Protein AF-A0A369SF93-F1 (afdb_monomer)

Foldseek 3Di:
DDPDDPDDPDPDDDPDDDAPCPPDVDPVLVVLQPDDDDLADPVVVVVSNVCSRVVVDDFDPFACAAPPPRDRAHRGPQFNHHPVCSVVQQAGRRPRHHVPDDDDDDDDPVVVVVVVVVVVVVLVPDDPVVSVVVVVVVVVVVPDDDDDDDDDDDDDDDDDDDDDDDDD

Radius of gyration: 27.64 Å; Cα contacts (8 Å, |Δi|>4): 120; chains: 1; bounding box: 46×69×88 Å

Sequence (168 aa):
MNSGHKKKGQKYKNTRAFNPTLHDTSRKTKQIMETQIQGVCSRCKDVIEWKIRYKKYKPLTQPGKCVKCLERNIMQSYYVICSNCSTTHGYCAKCGKKFENMDKPLLTKSQQQSEDAAFERELNELSERKRRALLRHMTKKTEKPDDDDDTNTSNTEEHHTNYDDDSD

Solvent-accessible surface area (backbone atoms only — not comparable to full-atom values): 10943 Å² 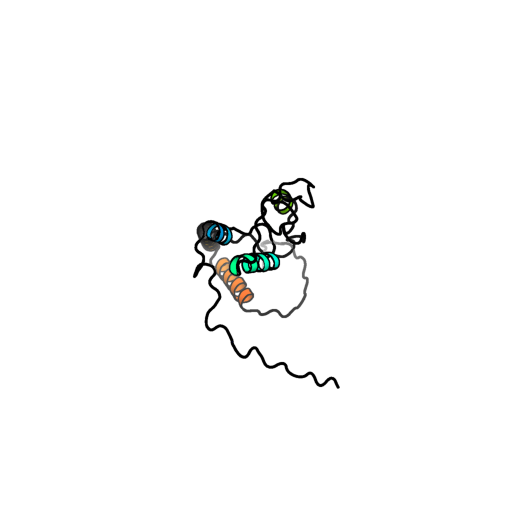total; per-residue (Å²): 133,86,85,74,79,80,77,76,73,77,90,79,71,81,93,64,80,88,61,63,62,79,87,47,78,47,72,66,55,52,55,53,69,68,57,82,86,72,62,52,48,71,76,55,44,54,56,50,51,49,24,42,58,67,72,65,57,66,79,56,93,62,58,38,63,15,75,78,81,65,44,66,63,22,72,60,57,81,48,42,35,20,68,67,61,15,66,77,69,40,25,19,15,54,80,66,47,66,52,91,80,69,76,78,78,82,65,52,73,70,55,44,53,51,50,52,54,49,52,53,50,57,49,66,74,41,54,72,70,58,39,54,50,51,54,51,54,52,54,56,61,74,68,56,77,94,72,92,83,90,79,92,80,79,85,83,81,89,84,88,80,91,77,90,87,84,88,135

Nearest PDB structures (foldseek):
  7dvq-assembly1_0  TM=3.886E-01  e=4.620E-02  Homo sapiens
  6vlz-assembly1_AK  TM=2.896E-01  e=3.256E+00  Homo sapiens
  8bh4-assembly1_r  TM=3.407E-01  e=9.765E+00  Escherichia coli K-12

Mean predicted aligned error: 15.17 Å

Secondary structure (DSSP, 8-state):
------PPPPSS--SS---TTTT---HHHHHHHT----SS-HHHHHHHHHHHHTT-----SSPBPPTTT-SS-B-STT-SS-HHHHHHHTB-TTT--B-SSS--PPPPHHHHHHHHHHHHHHHHHS-HHHHHHHHHHHHHHHH-------------------------

pLDDT: mean 81.78, std 18.72, range [34.0, 97.75]

Structure (mmCIF, N/CA/C/O backbone):
data_AF-A0A369SF93-F1
#
_entry.id   AF-A0A369SF93-F1
#
loop_
_atom_site.group_PDB
_atom_site.id
_atom_site.type_symbol
_atom_site.label_atom_id
_atom_site.label_alt_id
_atom_site.label_comp_id
_atom_site.label_asym_id
_atom_site.label_entity_id
_atom_site.label_seq_id
_atom_site.pdbx_PDB_ins_code
_atom_site.Cartn_x
_atom_site.Cartn_y
_atom_site.Cartn_z
_atom_site.occupancy
_atom_site.B_iso_or_equiv
_atom_site.auth_seq_id
_atom_site.auth_comp_id
_atom_site.auth_asym_id
_atom_site.auth_atom_id
_atom_site.pdbx_PDB_model_num
ATOM 1 N N . MET A 1 1 ? -28.494 -20.544 -30.476 1.00 48.94 1 MET A N 1
ATOM 2 C CA . MET A 1 1 ? -27.253 -21.251 -30.083 1.00 48.94 1 MET A CA 1
ATOM 3 C C . MET A 1 1 ? -26.070 -20.379 -30.482 1.00 48.94 1 MET A C 1
ATOM 5 O O . MET A 1 1 ? -25.852 -20.192 -31.668 1.00 48.94 1 MET A O 1
ATOM 9 N N . ASN A 1 2 ? -25.382 -19.747 -29.527 1.00 55.72 2 ASN A N 1
ATOM 10 C CA . ASN A 1 2 ? -24.299 -18.811 -29.842 1.00 55.72 2 ASN A CA 1
ATOM 11 C C . ASN A 1 2 ? -22.999 -19.600 -30.078 1.00 55.72 2 ASN A C 1
ATOM 13 O O . ASN A 1 2 ? -22.352 -20.036 -29.126 1.00 55.72 2 ASN A O 1
ATOM 17 N N . SER A 1 3 ? -22.642 -19.842 -31.339 1.00 65.25 3 SER A N 1
ATOM 18 C CA . SER A 1 3 ? -21.394 -20.506 -31.729 1.00 65.25 3 SER A CA 1
ATOM 19 C C . SER A 1 3 ? -20.208 -19.559 -31.507 1.00 65.25 3 SER A C 1
ATOM 21 O O . SER A 1 3 ? -19.743 -18.859 -32.411 1.00 65.25 3 SER A O 1
ATOM 23 N N . GLY A 1 4 ? -19.746 -19.497 -30.257 1.00 68.31 4 GLY A N 1
ATOM 24 C CA . GLY A 1 4 ? -18.593 -18.703 -29.849 1.00 68.31 4 GLY A CA 1
ATOM 25 C C . GLY A 1 4 ? -17.316 -19.207 -30.517 1.00 68.31 4 GLY A C 1
ATOM 26 O O . GLY A 1 4 ? -16.847 -20.311 -30.240 1.00 68.31 4 GLY A O 1
ATOM 27 N N . HIS A 1 5 ? -16.729 -18.388 -31.386 1.00 72.94 5 HIS A N 1
ATOM 28 C CA . HIS A 1 5 ? -15.439 -18.676 -32.000 1.00 72.94 5 HIS A CA 1
ATOM 29 C C . HIS A 1 5 ? -14.366 -18.718 -30.901 1.00 72.94 5 HIS A C 1
ATOM 31 O O . HIS A 1 5 ? -14.059 -17.695 -30.282 1.00 72.94 5 HIS A O 1
ATOM 37 N N . LYS A 1 6 ? -13.789 -19.900 -30.637 1.00 75.12 6 LYS A N 1
ATOM 38 C CA . LYS A 1 6 ? -12.671 -20.046 -29.693 1.00 75.12 6 LYS A CA 1
ATOM 39 C C . LYS A 1 6 ? -11.471 -19.261 -30.225 1.00 75.12 6 LYS A C 1
ATOM 41 O O . LYS A 1 6 ? -10.815 -19.680 -31.177 1.00 75.12 6 LYS A O 1
ATOM 46 N N . LYS A 1 7 ? -11.172 -18.117 -29.601 1.00 79.56 7 LYS A N 1
ATOM 47 C CA . LYS A 1 7 ? -9.946 -17.362 -29.883 1.00 79.56 7 LYS A CA 1
ATOM 48 C C . LYS A 1 7 ? -8.747 -18.260 -29.576 1.00 79.56 7 LYS A C 1
ATOM 50 O O . LYS A 1 7 ? -8.609 -18.745 -28.454 1.00 79.56 7 LYS A O 1
ATOM 55 N N . LYS A 1 8 ? -7.885 -18.489 -30.571 1.00 82.75 8 LYS A N 1
ATOM 56 C CA . LYS A 1 8 ? -6.596 -19.154 -30.343 1.00 82.75 8 LYS A CA 1
ATOM 57 C C . LYS A 1 8 ? -5.776 -18.289 -29.381 1.00 82.75 8 LYS A C 1
ATOM 59 O O . LYS A 1 8 ? -5.789 -17.064 -29.487 1.00 82.75 8 LYS A O 1
ATOM 64 N N . GLY A 1 9 ? -5.101 -18.927 -28.426 1.00 85.25 9 GLY A N 1
ATOM 65 C CA . GLY A 1 9 ? -4.212 -18.225 -27.502 1.00 85.25 9 GLY A CA 1
ATOM 66 C C . GLY A 1 9 ? -3.066 -17.519 -28.235 1.00 85.25 9 GLY A C 1
ATOM 67 O O . GLY A 1 9 ? -2.780 -17.816 -29.395 1.00 85.25 9 GLY A O 1
ATOM 68 N N . GLN A 1 10 ? -2.396 -16.596 -27.543 1.00 91.06 10 GLN A N 1
ATOM 69 C CA . GLN A 1 10 ? -1.241 -15.863 -28.069 1.00 91.06 10 GLN A CA 1
ATOM 70 C C . GLN A 1 10 ? -0.194 -16.832 -28.654 1.00 91.06 10 GLN A C 1
ATOM 72 O O . GLN A 1 10 ? 0.286 -17.719 -27.943 1.00 91.06 10 GLN A O 1
ATOM 77 N N . LYS A 1 11 ? 0.167 -16.646 -29.935 1.00 90.50 11 LYS A N 1
ATOM 78 C CA . LYS A 1 11 ? 1.142 -17.491 -30.658 1.00 90.50 11 LYS A CA 1
ATOM 79 C C . LYS A 1 11 ? 2.520 -17.478 -29.991 1.00 90.50 11 LYS A C 1
ATOM 81 O O . LYS A 1 11 ? 3.169 -18.513 -29.899 1.00 90.50 11 LYS A O 1
ATOM 86 N N . TYR A 1 12 ? 2.941 -16.310 -29.511 1.00 90.31 12 TYR A N 1
ATOM 87 C CA . TYR A 1 12 ? 4.234 -16.102 -28.867 1.00 90.31 12 TYR A CA 1
ATOM 88 C C . TYR A 1 12 ? 4.031 -15.867 -27.371 1.00 90.31 12 TYR A C 1
ATOM 90 O O . TYR A 1 12 ? 3.431 -14.869 -26.969 1.00 90.31 12 TYR A O 1
ATOM 98 N N . LYS A 1 13 ? 4.507 -16.802 -26.546 1.00 90.75 13 LYS A N 1
ATOM 99 C CA . LYS A 1 13 ? 4.450 -16.715 -25.082 1.00 90.75 13 LYS A CA 1
ATOM 100 C C . LYS A 1 13 ? 5.834 -16.377 -24.535 1.00 90.75 13 LYS A C 1
ATOM 102 O O . LYS A 1 13 ? 6.840 -16.820 -25.082 1.00 90.75 13 LYS A O 1
ATOM 107 N N . ASN A 1 14 ? 5.880 -15.615 -23.445 1.00 90.75 14 ASN A N 1
ATOM 108 C CA . ASN A 1 14 ? 7.140 -15.329 -22.764 1.00 90.75 14 ASN A CA 1
ATOM 109 C C . ASN A 1 14 ? 7.718 -16.618 -22.169 1.00 90.75 14 ASN A C 1
ATOM 111 O O . ASN A 1 14 ? 7.015 -17.338 -21.464 1.00 90.75 14 ASN A O 1
ATOM 115 N N . THR A 1 15 ? 9.002 -16.872 -22.416 1.00 93.31 15 THR A N 1
ATOM 116 C CA . THR A 1 15 ? 9.737 -18.019 -21.854 1.00 93.31 15 THR A CA 1
ATOM 117 C C . THR A 1 15 ? 10.170 -17.791 -20.408 1.00 93.31 15 THR A C 1
ATOM 119 O O . THR A 1 15 ? 10.337 -18.741 -19.654 1.00 93.31 15 THR A O 1
ATOM 122 N N . ARG A 1 16 ? 10.332 -16.526 -20.010 1.00 92.19 16 ARG A N 1
ATOM 123 C CA . ARG A 1 16 ? 10.724 -16.110 -18.660 1.00 92.19 16 ARG A CA 1
ATOM 124 C C . ARG A 1 16 ? 9.785 -15.041 -18.116 1.00 92.19 16 ARG A C 1
ATOM 126 O O . ARG A 1 16 ? 9.223 -14.249 -18.877 1.00 92.19 16 ARG A O 1
ATOM 133 N N . ALA A 1 17 ? 9.642 -15.003 -16.793 1.00 90.75 17 ALA A N 1
ATOM 134 C CA . ALA A 1 17 ? 8.919 -13.935 -16.116 1.00 90.75 17 ALA A CA 1
ATOM 135 C C . ALA A 1 17 ? 9.607 -12.578 -16.342 1.00 90.75 17 ALA A C 1
ATOM 137 O O . ALA A 1 17 ? 10.821 -12.493 -16.539 1.00 90.75 17 ALA A O 1
ATOM 138 N N . PHE A 1 18 ? 8.819 -11.503 -16.312 1.00 92.56 18 PHE A N 1
ATOM 139 C CA . PHE A 1 18 ? 9.360 -10.152 -16.387 1.00 92.56 18 PHE A CA 1
ATOM 140 C C . PHE A 1 18 ? 10.187 -9.851 -15.133 1.00 92.56 18 PHE A C 1
ATOM 142 O O . PHE A 1 18 ? 9.677 -9.971 -14.020 1.00 92.56 18 PHE A O 1
ATOM 149 N N . ASN A 1 19 ? 11.436 -9.426 -15.325 1.00 90.81 19 ASN A N 1
ATOM 150 C CA . ASN A 1 19 ? 12.290 -8.938 -14.251 1.00 90.81 19 ASN A CA 1
ATOM 151 C C . ASN A 1 19 ? 12.497 -7.418 -14.411 1.00 90.81 19 ASN A C 1
ATOM 153 O O . ASN A 1 19 ? 13.135 -6.994 -15.380 1.00 90.81 19 ASN A O 1
ATOM 157 N N . PRO A 1 20 ? 11.997 -6.590 -13.474 1.00 89.62 20 PRO A N 1
ATOM 158 C CA . PRO A 1 20 ? 12.132 -5.143 -13.564 1.00 89.62 20 PRO A CA 1
ATOM 159 C C . PRO A 1 20 ? 13.579 -4.643 -13.426 1.00 89.62 20 PRO A C 1
ATOM 161 O O . PRO A 1 20 ? 13.884 -3.572 -13.948 1.00 89.62 20 PRO A O 1
ATOM 164 N N . THR A 1 21 ? 14.481 -5.377 -12.778 1.00 90.25 21 THR A N 1
ATOM 165 C CA . THR A 1 21 ? 15.860 -4.919 -12.533 1.00 90.25 21 THR A CA 1
ATOM 166 C C . THR A 1 21 ? 16.849 -5.341 -13.618 1.00 90.25 21 THR A C 1
ATOM 168 O O . THR A 1 21 ? 17.978 -4.863 -13.613 1.00 90.25 21 THR A O 1
ATOM 171 N N . LEU A 1 22 ? 16.431 -6.177 -14.579 1.00 89.81 22 LEU A N 1
ATOM 172 C CA . LEU A 1 22 ? 17.323 -6.745 -15.599 1.00 89.81 22 LEU A CA 1
ATOM 173 C C . LEU A 1 22 ? 18.011 -5.683 -16.475 1.00 89.81 22 LEU A C 1
ATOM 175 O O . LEU A 1 22 ? 19.163 -5.858 -16.854 1.00 89.81 2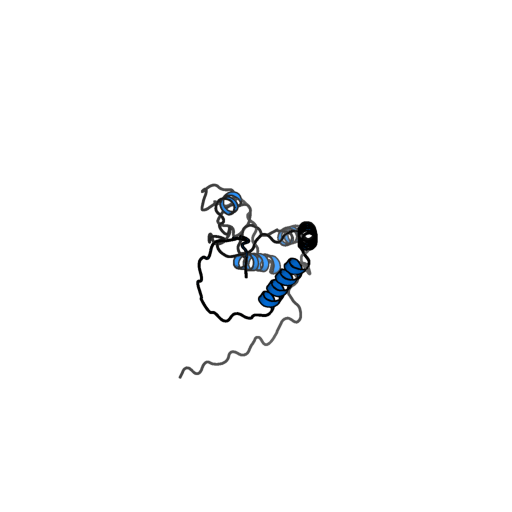2 LEU A O 1
ATOM 179 N N . HIS A 1 23 ? 17.305 -4.598 -16.805 1.00 87.50 23 HIS A N 1
ATOM 180 C CA . HIS A 1 23 ? 17.801 -3.567 -17.731 1.00 87.50 23 HIS A CA 1
ATOM 181 C C . HIS A 1 23 ? 17.765 -2.143 -17.171 1.00 87.50 23 HIS A C 1
ATOM 183 O O . HIS A 1 23 ? 18.369 -1.248 -17.747 1.00 87.50 23 HIS A O 1
ATOM 189 N N . ASP A 1 24 ? 17.058 -1.908 -16.066 1.00 87.31 24 ASP A N 1
ATOM 190 C CA . ASP A 1 24 ? 17.038 -0.600 -15.413 1.00 87.31 24 ASP A CA 1
ATOM 191 C C . ASP A 1 24 ? 17.237 -0.792 -13.912 1.00 87.31 24 ASP A C 1
ATOM 193 O O . ASP A 1 24 ? 16.376 -1.300 -13.191 1.00 87.31 24 ASP A O 1
ATOM 197 N N . THR A 1 25 ? 18.432 -0.394 -13.490 1.00 89.25 25 THR A N 1
ATOM 198 C CA . THR A 1 25 ? 18.963 -0.477 -12.131 1.00 89.25 25 THR A CA 1
ATOM 199 C C . THR A 1 25 ? 18.986 0.893 -11.454 1.00 89.25 25 THR A C 1
ATOM 201 O O . THR A 1 25 ? 19.703 1.087 -10.467 1.00 89.25 25 THR A O 1
ATOM 204 N N . SER A 1 26 ? 18.210 1.856 -11.965 1.00 93.62 26 SER A N 1
ATOM 205 C CA . SER A 1 26 ? 18.183 3.216 -11.435 1.00 93.62 26 SER A CA 1
ATOM 206 C C . SER A 1 26 ? 17.792 3.244 -9.955 1.00 93.62 26 SER A C 1
ATOM 208 O O . SER A 1 26 ? 17.017 2.417 -9.463 1.00 93.62 26 SER A O 1
ATOM 210 N N . ARG A 1 27 ? 18.297 4.253 -9.232 1.00 93.75 27 ARG A N 1
ATOM 211 C CA . ARG A 1 27 ? 17.967 4.469 -7.812 1.00 93.75 27 ARG A CA 1
ATOM 212 C C . ARG A 1 27 ? 16.454 4.544 -7.586 1.00 93.75 27 ARG A C 1
ATOM 214 O O . ARG A 1 27 ? 15.956 3.990 -6.615 1.00 93.75 27 ARG A O 1
ATOM 221 N N . LYS A 1 28 ? 15.730 5.178 -8.515 1.00 91.56 28 LYS A N 1
ATOM 222 C CA . LYS A 1 28 ? 14.266 5.297 -8.476 1.00 91.56 28 LYS A CA 1
ATOM 223 C C . LYS A 1 28 ? 13.586 3.928 -8.551 1.00 91.56 28 LYS A C 1
ATOM 225 O O . LYS A 1 28 ? 12.711 3.647 -7.741 1.00 91.56 28 LYS A O 1
ATOM 230 N N . THR A 1 29 ? 14.005 3.065 -9.477 1.00 92.56 29 THR A N 1
ATOM 231 C CA . THR A 1 29 ? 13.439 1.715 -9.611 1.00 92.56 29 THR A CA 1
ATOM 232 C C . THR A 1 29 ? 13.710 0.874 -8.366 1.00 92.56 29 THR A C 1
ATOM 234 O O . THR A 1 29 ? 12.796 0.207 -7.890 1.00 92.56 29 THR A O 1
ATOM 237 N N . LYS A 1 30 ? 14.909 0.966 -7.773 1.00 93.25 30 LYS A N 1
ATOM 238 C CA . LYS A 1 30 ? 15.224 0.295 -6.497 1.00 93.25 30 LYS A CA 1
ATOM 239 C C . LYS A 1 30 ? 14.314 0.765 -5.355 1.00 93.25 30 LYS A C 1
ATOM 241 O O . LYS A 1 30 ? 13.694 -0.067 -4.707 1.00 93.25 30 LYS A O 1
ATOM 246 N N . GLN A 1 31 ? 14.149 2.080 -5.188 1.00 93.81 31 GLN A N 1
ATOM 247 C CA . GLN A 1 31 ? 13.259 2.660 -4.171 1.00 93.81 31 GLN A CA 1
ATOM 248 C C . GLN A 1 31 ? 11.797 2.212 -4.336 1.00 93.81 31 GLN A C 1
ATOM 250 O O . GLN A 1 31 ? 11.116 1.925 -3.355 1.00 93.81 31 GLN A O 1
ATOM 255 N N . ILE A 1 32 ? 11.307 2.117 -5.577 1.00 94.56 32 ILE A N 1
ATOM 256 C CA . ILE A 1 32 ? 9.948 1.628 -5.857 1.00 94.56 32 ILE A CA 1
ATOM 257 C C . ILE A 1 32 ? 9.807 0.142 -5.497 1.00 94.56 32 ILE A C 1
ATOM 259 O O . ILE A 1 32 ? 8.769 -0.253 -4.978 1.00 94.56 32 ILE A O 1
ATOM 263 N N . MET A 1 33 ? 10.829 -0.681 -5.750 1.00 92.88 33 MET A N 1
ATOM 264 C CA . MET A 1 33 ? 10.809 -2.112 -5.407 1.00 92.88 33 MET A CA 1
ATOM 265 C C . MET A 1 33 ? 10.848 -2.359 -3.897 1.00 92.88 33 MET A C 1
ATOM 267 O O . MET A 1 33 ? 10.225 -3.302 -3.426 1.00 92.88 33 MET A O 1
ATOM 271 N N . GLU A 1 34 ? 11.549 -1.507 -3.150 1.00 93.62 34 GLU A N 1
ATOM 272 C CA . GLU A 1 34 ? 11.647 -1.569 -1.686 1.00 93.62 34 GLU A CA 1
ATOM 273 C C . GLU A 1 34 ? 10.427 -0.953 -0.973 1.00 93.62 34 GLU A C 1
ATOM 275 O O . GLU A 1 34 ? 10.302 -1.020 0.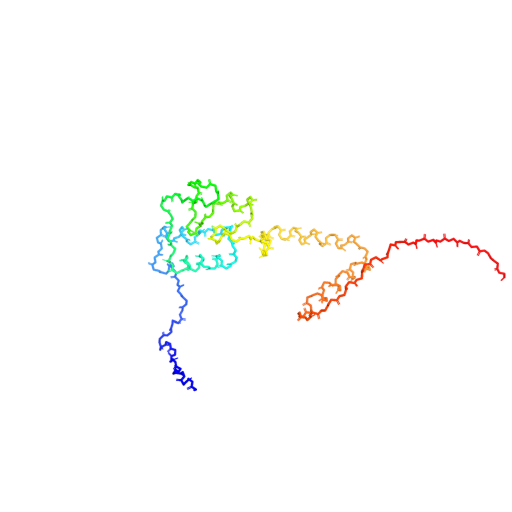246 1.00 93.62 34 GLU A O 1
ATOM 280 N N . THR A 1 35 ? 9.492 -0.354 -1.717 1.00 92.00 35 THR A N 1
ATOM 281 C CA . THR A 1 35 ? 8.308 0.282 -1.130 1.00 92.00 35 THR A CA 1
ATOM 282 C C . THR A 1 35 ? 7.428 -0.752 -0.420 1.00 92.00 35 THR A C 1
ATOM 284 O O . THR A 1 35 ? 6.776 -1.579 -1.058 1.00 92.00 35 THR A O 1
ATOM 287 N N . GLN A 1 36 ? 7.363 -0.661 0.910 1.00 92.19 36 GLN A N 1
ATOM 288 C CA . GLN A 1 36 ? 6.526 -1.526 1.735 1.00 92.19 36 GLN A CA 1
ATOM 289 C C . GLN A 1 36 ? 5.051 -1.107 1.656 1.00 92.19 36 GLN A C 1
ATOM 291 O O . GLN A 1 36 ? 4.683 0.027 1.964 1.00 92.19 36 GLN A O 1
ATOM 296 N N . ILE A 1 37 ? 4.186 -2.054 1.294 1.00 93.75 37 ILE A N 1
ATOM 297 C CA . ILE A 1 37 ? 2.737 -1.847 1.216 1.00 93.75 37 ILE A CA 1
ATOM 298 C C . ILE A 1 37 ? 2.105 -2.257 2.553 1.00 93.75 37 ILE A C 1
ATOM 300 O O . ILE A 1 37 ? 2.182 -3.420 2.950 1.00 93.75 37 ILE A O 1
ATOM 304 N N . GLN A 1 38 ? 1.471 -1.307 3.245 1.00 91.62 38 GLN A N 1
ATOM 305 C CA . GLN A 1 38 ? 0.831 -1.511 4.556 1.00 91.62 38 GLN A CA 1
ATOM 306 C C . GLN A 1 38 ? -0.571 -0.898 4.606 1.00 91.62 38 GLN A C 1
ATOM 308 O O . GLN A 1 38 ? -0.890 -0.007 3.818 1.00 91.62 38 GLN A O 1
ATOM 313 N N . GLY A 1 39 ? -1.405 -1.361 5.540 1.00 91.19 39 GLY A N 1
ATOM 314 C CA . GLY A 1 39 ? -2.738 -0.792 5.764 1.00 91.19 39 GLY A CA 1
ATOM 315 C C . GLY A 1 39 ? -3.705 -1.007 4.597 1.00 91.19 39 GLY A C 1
ATOM 316 O O . GLY A 1 39 ? -4.611 -0.208 4.389 1.00 91.19 39 GLY A O 1
ATOM 317 N N . VAL A 1 40 ? -3.539 -2.070 3.806 1.00 94.00 40 VAL A N 1
ATOM 318 C CA . VAL A 1 40 ? -4.447 -2.422 2.701 1.00 94.00 40 VAL A CA 1
ATOM 319 C C . VAL A 1 40 ? -4.866 -3.886 2.791 1.00 94.00 40 VAL A C 1
ATOM 321 O O . VAL A 1 40 ? -4.119 -4.712 3.301 1.00 94.00 40 VAL A O 1
ATOM 324 N N . CYS A 1 41 ? -6.050 -4.220 2.271 1.00 92.62 41 CYS A N 1
ATOM 325 C CA . CYS A 1 41 ? -6.497 -5.612 2.193 1.00 92.62 41 CYS A CA 1
ATOM 326 C C . CYS A 1 41 ? -5.676 -6.420 1.175 1.00 92.62 41 CYS A C 1
ATOM 328 O O . CYS A 1 41 ? -5.116 -5.835 0.241 1.00 92.62 41 CYS A O 1
ATOM 330 N N . SER A 1 42 ? -5.675 -7.751 1.302 1.00 91.94 42 SER A N 1
ATOM 331 C CA . SER A 1 42 ? -4.952 -8.697 0.430 1.00 91.94 42 SER A CA 1
ATOM 332 C C . SER A 1 42 ? -5.128 -8.393 -1.061 1.00 91.94 42 SER A C 1
ATOM 334 O O . SER A 1 42 ? -4.169 -8.078 -1.761 1.00 91.94 42 SER A O 1
ATOM 336 N N . ARG A 1 43 ? -6.379 -8.287 -1.524 1.00 93.62 43 ARG A N 1
ATOM 337 C CA . ARG A 1 43 ? -6.699 -7.921 -2.914 1.00 93.62 43 ARG A CA 1
ATOM 338 C C . ARG A 1 43 ? -6.052 -6.605 -3.355 1.00 93.62 43 ARG A C 1
ATOM 340 O O . ARG A 1 43 ? -5.640 -6.456 -4.504 1.00 93.62 43 ARG A O 1
ATOM 347 N N . CYS A 1 44 ? -6.045 -5.593 -2.490 1.00 95.50 44 CYS A N 1
ATOM 348 C CA . CYS A 1 44 ? -5.448 -4.302 -2.824 1.00 95.50 44 CYS A CA 1
ATOM 349 C C . CYS A 1 44 ? -3.922 -4.365 -2.813 1.00 95.50 44 CYS A C 1
ATOM 351 O O . CYS A 1 44 ? -3.308 -3.706 -3.653 1.00 95.50 44 CYS A O 1
ATOM 353 N N . LYS A 1 45 ? -3.339 -5.164 -1.914 1.00 95.31 45 LYS A N 1
ATOM 354 C CA . LYS A 1 45 ? -1.906 -5.444 -1.860 1.00 95.31 45 LYS A CA 1
ATOM 355 C C . LYS A 1 45 ? -1.429 -6.032 -3.185 1.00 95.31 45 LYS A C 1
ATOM 357 O O . LYS A 1 45 ? -0.573 -5.421 -3.817 1.00 95.31 45 LYS A O 1
ATOM 362 N N . ASP A 1 46 ? -2.089 -7.073 -3.691 1.00 95.38 46 ASP A N 1
ATOM 363 C CA . ASP A 1 46 ? -1.739 -7.718 -4.967 1.00 95.38 46 ASP A CA 1
ATOM 364 C C . ASP A 1 46 ? -1.753 -6.738 -6.145 1.00 95.38 46 ASP A C 1
ATOM 366 O O . ASP A 1 46 ? -0.873 -6.742 -7.007 1.00 95.38 46 ASP A O 1
ATOM 370 N N . VAL A 1 47 ? -2.746 -5.844 -6.180 1.00 96.69 47 VAL A N 1
ATOM 371 C CA . VAL A 1 47 ? -2.862 -4.828 -7.235 1.00 96.69 47 VAL A CA 1
ATOM 372 C C . VAL A 1 47 ? -1.696 -3.839 -7.190 1.00 96.69 47 VAL A C 1
ATOM 374 O O . VAL A 1 47 ? -1.199 -3.434 -8.245 1.00 96.69 47 VAL A O 1
ATOM 377 N N . ILE A 1 48 ? -1.277 -3.407 -5.998 1.00 96.94 48 ILE A N 1
ATOM 378 C CA . ILE A 1 48 ? -0.150 -2.478 -5.852 1.00 96.94 48 ILE A CA 1
ATOM 379 C C . ILE A 1 48 ? 1.173 -3.204 -6.125 1.00 96.94 48 ILE A C 1
ATOM 381 O O . ILE A 1 48 ? 1.984 -2.686 -6.892 1.00 96.94 48 ILE A O 1
ATOM 385 N N . GLU A 1 49 ? 1.366 -4.414 -5.602 1.00 96.19 49 GLU A N 1
ATOM 386 C CA . GLU A 1 49 ? 2.550 -5.237 -5.870 1.00 96.19 49 GLU A CA 1
ATOM 387 C C . GLU A 1 49 ? 2.720 -5.513 -7.359 1.00 96.19 49 GLU A C 1
ATOM 389 O O . GLU A 1 49 ? 3.816 -5.376 -7.897 1.00 96.19 49 GLU A O 1
ATOM 394 N N . TRP A 1 50 ? 1.634 -5.832 -8.065 1.00 96.00 50 TRP A N 1
ATOM 395 C CA . TRP A 1 50 ? 1.664 -5.992 -9.513 1.00 96.00 50 TRP A CA 1
ATOM 396 C C . TRP A 1 50 ? 2.117 -4.705 -10.211 1.00 96.00 50 TRP A C 1
ATOM 398 O O . TRP A 1 50 ? 2.955 -4.747 -11.116 1.00 96.00 50 TRP A O 1
ATOM 408 N N . LYS A 1 51 ? 1.620 -3.538 -9.777 1.00 96.94 51 LYS A N 1
ATOM 409 C CA . LYS A 1 51 ? 2.066 -2.248 -10.323 1.00 96.94 51 LYS A CA 1
ATOM 410 C C . LYS A 1 51 ? 3.556 -2.024 -10.081 1.00 96.94 51 LYS A C 1
ATOM 412 O O . LYS A 1 51 ? 4.224 -1.553 -10.998 1.00 96.94 51 LYS A O 1
ATOM 417 N N . ILE A 1 52 ? 4.077 -2.362 -8.904 1.00 95.56 52 ILE A N 1
ATOM 418 C CA . ILE A 1 52 ? 5.512 -2.280 -8.597 1.00 95.56 52 ILE A CA 1
ATOM 419 C C . ILE A 1 52 ? 6.281 -3.235 -9.517 1.00 95.56 52 ILE A C 1
ATOM 421 O O . ILE A 1 52 ? 7.076 -2.778 -10.338 1.00 95.56 52 ILE A O 1
ATOM 425 N N . ARG A 1 53 ? 5.951 -4.532 -9.494 1.00 94.69 53 ARG A N 1
ATOM 426 C CA . ARG A 1 53 ? 6.618 -5.610 -10.247 1.00 94.69 53 ARG A CA 1
ATOM 427 C C . ARG A 1 53 ? 6.722 -5.329 -11.745 1.00 94.69 53 ARG A C 1
ATOM 429 O O . ARG A 1 53 ? 7.748 -5.617 -12.350 1.00 94.69 53 ARG A O 1
ATOM 436 N N . TYR A 1 54 ? 5.684 -4.740 -1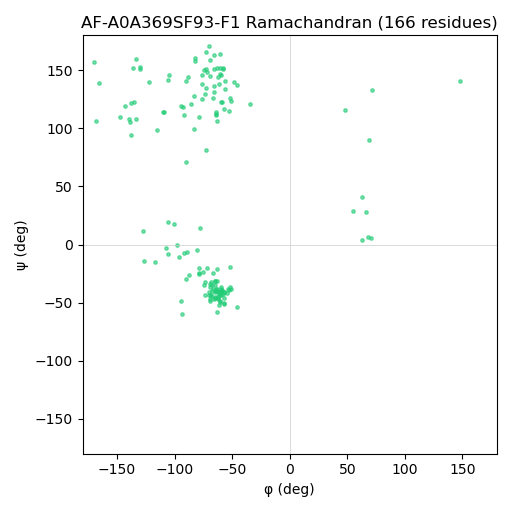2.339 1.00 94.62 54 TYR A N 1
ATOM 437 C CA . TYR A 1 54 ? 5.623 -4.438 -13.773 1.00 94.62 54 TYR A CA 1
ATOM 438 C C . TYR A 1 54 ? 5.932 -2.974 -14.123 1.00 94.62 54 TYR A C 1
ATOM 440 O O . TYR A 1 54 ? 5.590 -2.529 -15.218 1.00 94.62 54 TYR A O 1
ATOM 448 N N . LYS A 1 55 ? 6.563 -2.211 -13.217 1.00 93.50 55 LYS A N 1
ATOM 449 C CA . LYS A 1 55 ? 6.932 -0.792 -13.419 1.00 93.50 55 LYS A CA 1
ATOM 450 C C . LYS A 1 55 ? 5.764 0.124 -13.807 1.00 93.50 55 LYS A C 1
ATOM 452 O O . LYS A 1 55 ? 5.936 1.127 -14.492 1.00 93.50 55 LYS A O 1
ATOM 457 N N . LYS A 1 56 ? 4.553 -0.210 -13.368 1.00 94.69 56 LYS A N 1
ATOM 458 C CA . LYS A 1 56 ? 3.339 0.600 -13.559 1.00 94.69 56 LYS A CA 1
ATOM 459 C C . LYS A 1 56 ? 2.992 1.452 -12.337 1.00 94.69 56 LYS A C 1
ATOM 461 O O . LYS A 1 56 ? 1.978 2.151 -12.359 1.00 94.69 56 LYS A O 1
ATOM 466 N N . TYR A 1 57 ? 3.792 1.368 -11.275 1.00 96.25 57 TYR A N 1
ATOM 467 C CA . TYR A 1 57 ? 3.642 2.157 -10.059 1.00 96.25 57 TYR A CA 1
ATOM 468 C C . TYR A 1 57 ? 4.072 3.607 -10.302 1.00 96.25 57 TYR A C 1
ATOM 470 O O . TYR A 1 57 ? 5.155 3.859 -10.825 1.00 96.25 57 TYR A O 1
ATOM 478 N N . LYS A 1 58 ? 3.217 4.561 -9.927 1.00 95.25 58 LYS A N 1
ATOM 479 C CA . LYS A 1 58 ? 3.469 6.001 -10.055 1.00 95.25 58 LYS A CA 1
ATOM 480 C C . LYS A 1 58 ? 3.547 6.624 -8.660 1.00 95.25 58 LYS A C 1
ATOM 482 O O . LYS A 1 58 ? 2.485 6.859 -8.088 1.00 95.25 58 LYS A O 1
ATOM 487 N N . PRO A 1 59 ? 4.744 6.860 -8.095 1.00 94.94 59 PRO A N 1
ATOM 488 C CA . PRO A 1 59 ? 4.888 7.508 -6.793 1.00 94.94 59 PRO A CA 1
ATOM 489 C C . PRO A 1 59 ? 4.237 8.894 -6.766 1.00 94.94 59 PRO A C 1
ATOM 491 O O . PRO A 1 59 ? 4.153 9.565 -7.796 1.00 94.94 59 PRO A O 1
ATOM 494 N N . LEU A 1 60 ? 3.796 9.327 -5.587 1.00 94.56 60 LEU A N 1
ATOM 495 C CA . LEU A 1 60 ? 3.314 10.691 -5.390 1.00 94.56 60 LEU A CA 1
ATOM 496 C C . LEU A 1 60 ? 4.501 11.659 -5.316 1.00 94.56 60 LEU A C 1
ATOM 498 O O . LEU A 1 60 ? 5.503 11.368 -4.669 1.00 94.56 60 LEU A O 1
ATOM 502 N N . THR A 1 61 ? 4.379 12.816 -5.965 1.00 94.44 61 THR A N 1
ATOM 503 C CA . THR A 1 61 ? 5.333 13.931 -5.819 1.00 94.44 61 THR A CA 1
ATOM 504 C C . THR A 1 61 ? 4.974 14.845 -4.651 1.00 94.44 61 THR A C 1
ATOM 506 O O . THR A 1 61 ? 5.849 15.489 -4.083 1.00 94.44 61 THR A O 1
ATOM 509 N N . GLN A 1 62 ? 3.693 14.898 -4.285 1.00 95.62 62 GLN A N 1
ATOM 510 C CA . GLN A 1 62 ? 3.162 15.678 -3.173 1.00 95.62 62 GLN A CA 1
ATOM 511 C C . GLN A 1 62 ? 2.161 14.835 -2.377 1.00 95.62 62 GLN A C 1
ATOM 513 O O . GLN A 1 62 ? 1.489 13.985 -2.973 1.00 95.62 62 GLN A O 1
ATOM 518 N N . PRO A 1 63 ? 1.989 15.096 -1.070 1.00 96.75 63 PRO A N 1
ATOM 519 C CA . PRO A 1 63 ? 0.988 14.409 -0.268 1.00 96.75 63 PRO A CA 1
ATOM 520 C C . PRO A 1 63 ? -0.429 14.553 -0.842 1.00 96.75 63 PRO A C 1
ATOM 522 O O . PRO A 1 63 ? -0.861 15.653 -1.215 1.00 96.75 63 PRO A O 1
ATOM 525 N N . GLY A 1 64 ? -1.154 13.436 -0.912 1.00 96.50 64 GLY A N 1
ATOM 526 C CA . GLY A 1 64 ? -2.555 13.372 -1.330 1.00 96.50 64 GLY A CA 1
ATOM 527 C C . GLY A 1 64 ? -3.527 13.708 -0.194 1.00 96.50 64 GLY A C 1
ATOM 528 O O . GLY A 1 64 ? -3.169 13.634 0.981 1.00 96.50 64 GLY A O 1
ATOM 529 N N . LYS A 1 65 ? -4.768 14.068 -0.546 1.00 97.62 65 LYS A N 1
ATOM 530 C CA . LYS A 1 65 ? -5.844 14.381 0.410 1.00 97.62 65 LYS A CA 1
ATOM 531 C C . LYS A 1 65 ? -6.533 13.105 0.906 1.00 97.62 65 LYS A C 1
ATOM 533 O O . LYS A 1 65 ? -7.001 12.311 0.095 1.00 97.62 65 LYS A O 1
ATOM 538 N N . CYS A 1 66 ? -6.634 12.938 2.221 1.00 97.75 66 CYS A N 1
ATOM 539 C CA . CYS A 1 66 ? -7.363 11.851 2.868 1.00 97.75 66 CYS A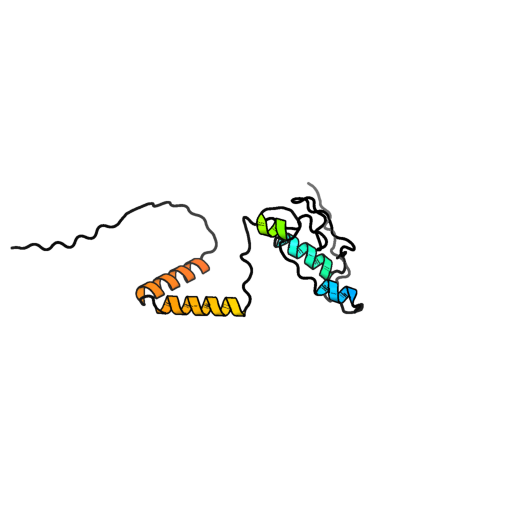 CA 1
ATOM 540 C C . CYS A 1 66 ? -8.879 12.033 2.748 1.00 97.75 66 CYS A C 1
ATOM 542 O O . CYS A 1 66 ? -9.399 13.106 3.032 1.00 97.75 66 CYS A O 1
ATOM 544 N N . VAL A 1 67 ? -9.612 10.974 2.395 1.00 96.31 67 VAL A N 1
ATOM 545 C CA . VAL A 1 67 ? -11.088 10.999 2.338 1.00 96.31 67 VAL A CA 1
ATOM 546 C C . VAL A 1 67 ? -11.727 11.043 3.737 1.00 96.31 67 VAL A C 1
ATOM 548 O O . VAL A 1 67 ? -12.879 11.437 3.865 1.00 96.31 67 VAL A O 1
ATOM 551 N N . LYS A 1 68 ? -10.996 10.656 4.793 1.00 95.19 68 LYS A N 1
ATOM 552 C CA . LYS A 1 68 ? -11.511 10.607 6.174 1.00 95.19 68 LYS A CA 1
ATOM 553 C C . LYS A 1 68 ? -11.236 11.889 6.962 1.00 95.19 68 LYS A C 1
ATOM 555 O O . LYS A 1 68 ? -12.185 12.534 7.378 1.00 95.19 68 LYS A O 1
ATOM 560 N N . CYS A 1 69 ? -9.969 12.276 7.134 1.00 95.94 69 CYS A N 1
ATOM 561 C CA . CYS A 1 69 ? -9.618 13.503 7.866 1.00 95.94 69 CYS A CA 1
ATOM 562 C C . CYS A 1 69 ? -9.556 14.762 6.991 1.00 95.94 69 CYS A C 1
ATOM 564 O O . CYS A 1 69 ? -9.376 15.851 7.516 1.00 95.94 69 CYS A O 1
ATOM 566 N N . LEU A 1 70 ? -9.680 14.640 5.662 1.00 96.44 70 LEU A N 1
ATOM 567 C CA . LEU A 1 70 ? -9.621 15.757 4.703 1.00 96.44 70 LEU A CA 1
ATOM 568 C C . LEU A 1 70 ? -8.283 16.519 4.650 1.00 96.44 70 LEU A C 1
ATOM 570 O O . LEU A 1 70 ? -8.145 17.450 3.855 1.00 96.44 70 LEU A O 1
ATOM 574 N N . GLU A 1 71 ? -7.275 16.082 5.398 1.00 96.81 71 GLU A N 1
ATOM 575 C CA . GLU A 1 71 ? -5.919 16.630 5.373 1.00 96.81 71 GLU A CA 1
ATOM 576 C C . GLU A 1 71 ? -5.081 16.059 4.223 1.00 96.81 71 GLU A C 1
ATOM 578 O O . GLU A 1 71 ? -5.337 14.966 3.708 1.00 96.81 71 GLU A O 1
ATOM 583 N N . ARG A 1 72 ? -4.030 16.786 3.830 1.00 96.69 72 ARG A N 1
ATOM 584 C CA . ARG A 1 72 ? -3.065 16.350 2.811 1.00 96.69 72 ARG A CA 1
ATOM 585 C C . ARG A 1 72 ? -1.899 15.576 3.430 1.00 96.69 72 ARG A C 1
ATOM 587 O O . ARG A 1 72 ? -0.782 16.074 3.491 1.00 96.69 72 ARG A O 1
ATOM 594 N N . ASN A 1 73 ? -2.165 14.360 3.887 1.00 96.44 73 ASN A N 1
ATOM 595 C CA . ASN A 1 73 ? -1.207 13.508 4.602 1.00 96.44 73 ASN A CA 1
ATOM 596 C C . ASN A 1 73 ? 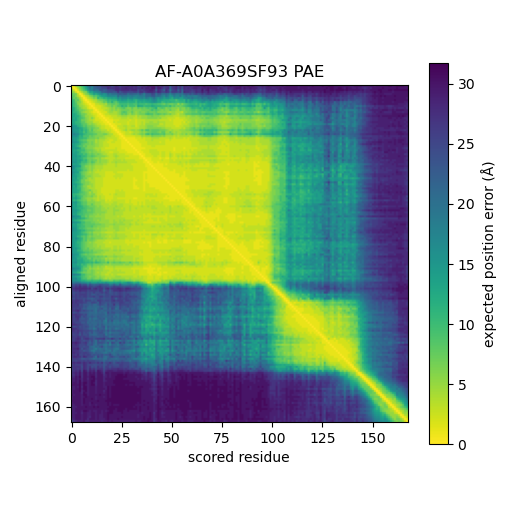-1.064 12.096 3.995 1.00 96.44 73 ASN A C 1
ATOM 598 O O . ASN A 1 73 ? -0.456 11.212 4.599 1.00 96.44 73 ASN A O 1
ATOM 602 N N . ILE A 1 74 ? -1.598 11.849 2.792 1.00 96.69 74 ILE A N 1
ATOM 603 C CA . ILE A 1 74 ? -1.366 10.585 2.083 1.00 96.69 74 ILE A CA 1
ATOM 604 C C . ILE A 1 74 ? 0.014 10.618 1.424 1.00 96.69 74 ILE A C 1
ATOM 606 O O . ILE A 1 74 ? 0.209 11.310 0.427 1.00 96.69 74 ILE A O 1
ATOM 610 N N . MET A 1 75 ? 0.952 9.831 1.946 1.00 94.12 75 MET A N 1
ATOM 611 C CA . MET A 1 75 ? 2.308 9.723 1.389 1.00 94.12 75 MET A CA 1
ATOM 612 C C . MET A 1 75 ? 2.442 8.615 0.333 1.00 94.12 75 MET A C 1
ATOM 614 O O . MET A 1 75 ? 3.253 8.723 -0.582 1.00 94.12 75 MET A O 1
ATOM 618 N N . GLN A 1 76 ? 1.642 7.551 0.444 1.00 94.44 76 GLN A N 1
ATOM 619 C CA . GLN A 1 76 ? 1.717 6.383 -0.438 1.00 94.44 76 GLN A CA 1
ATOM 620 C C . GLN A 1 76 ? 0.820 6.540 -1.669 1.00 94.44 76 GLN A C 1
ATOM 622 O O . GLN A 1 76 ? -0.301 7.041 -1.584 1.00 94.44 76 GLN A O 1
ATOM 627 N N . SER A 1 77 ? 1.294 6.092 -2.833 1.00 95.62 77 SER A N 1
ATOM 628 C CA . SER A 1 77 ? 0.498 6.175 -4.058 1.00 95.62 77 SER A CA 1
ATOM 629 C C . SER A 1 77 ? -0.621 5.140 -4.079 1.00 95.62 77 SER A C 1
ATOM 631 O O . SER A 1 77 ? -0.485 4.046 -3.539 1.00 95.62 77 SER A O 1
ATOM 633 N N . TYR A 1 78 ? -1.721 5.475 -4.760 1.00 96.50 78 TYR A N 1
ATOM 634 C CA . TYR A 1 78 ? -2.963 4.692 -4.848 1.00 96.50 78 TYR A CA 1
ATOM 635 C C . TYR A 1 78 ? -3.765 4.582 -3.547 1.00 96.50 78 TYR A C 1
ATOM 637 O O . TYR A 1 78 ? -4.757 3.852 -3.519 1.00 96.50 78 TYR A O 1
ATOM 645 N N . TYR A 1 79 ? -3.362 5.291 -2.496 1.00 97.00 79 TYR A N 1
ATOM 646 C CA . TYR A 1 79 ? -4.087 5.347 -1.234 1.00 97.00 79 TYR A CA 1
ATOM 647 C C . TYR A 1 79 ? -5.110 6.488 -1.307 1.00 97.00 79 TYR A C 1
ATOM 649 O O . TYR A 1 79 ? -4.864 7.522 -1.928 1.00 97.00 79 TYR A O 1
ATOM 657 N N . VAL A 1 80 ? -6.268 6.283 -0.686 1.00 96.81 80 VAL A N 1
ATOM 658 C CA . VAL A 1 80 ? -7.368 7.255 -0.557 1.00 96.81 80 VAL A CA 1
ATOM 659 C C . VAL A 1 80 ? -7.637 7.627 0.906 1.00 96.81 80 VAL A C 1
ATOM 661 O O . VAL A 1 80 ? -8.279 8.636 1.190 1.00 96.81 80 VAL A O 1
ATOM 664 N N . ILE A 1 81 ? -7.115 6.844 1.853 1.00 96.81 81 ILE A N 1
ATOM 665 C CA . ILE A 1 81 ? -7.145 7.117 3.293 1.00 96.81 81 ILE A CA 1
ATOM 666 C C . ILE A 1 81 ? -5.696 7.150 3.790 1.00 96.81 81 ILE A C 1
ATOM 668 O O . ILE A 1 81 ? -4.865 6.358 3.345 1.00 96.81 81 ILE A O 1
ATOM 672 N N . CYS A 1 82 ? -5.375 8.080 4.687 1.00 96.06 82 CYS A N 1
ATOM 673 C CA . CYS A 1 82 ? -4.046 8.164 5.284 1.00 96.06 82 CYS A CA 1
ATOM 674 C C . CYS A 1 82 ? -3.795 7.043 6.300 1.00 96.06 82 CYS A C 1
ATOM 676 O O . CYS A 1 82 ? -4.727 6.377 6.753 1.00 96.06 82 CYS A O 1
ATOM 678 N N . SER A 1 83 ? -2.528 6.858 6.680 1.00 93.25 83 SER A N 1
ATOM 679 C CA . SER A 1 83 ? -2.127 5.799 7.614 1.00 93.25 83 SER A CA 1
ATOM 680 C C . SER A 1 83 ? -2.868 5.900 8.948 1.00 93.25 83 SER A C 1
ATOM 682 O O . SER A 1 83 ? -3.424 4.912 9.410 1.00 93.25 83 SER A O 1
ATOM 684 N N . ASN A 1 84 ? -2.961 7.105 9.518 1.00 94.38 84 ASN A N 1
ATOM 685 C CA . ASN A 1 84 ? -3.610 7.325 10.812 1.00 94.38 84 ASN A CA 1
ATOM 686 C C . ASN A 1 84 ? -5.089 6.922 10.763 1.00 94.38 84 ASN A C 1
ATOM 688 O O . ASN A 1 84 ? -5.532 6.090 11.546 1.00 94.38 84 ASN A O 1
ATOM 692 N N . CYS A 1 85 ? -5.843 7.427 9.781 1.00 94.50 85 CYS A N 1
ATOM 693 C CA . CYS A 1 85 ? -7.257 7.084 9.633 1.00 94.50 85 CYS A CA 1
ATOM 694 C C . CYS A 1 85 ? -7.485 5.601 9.299 1.00 94.50 85 CYS A C 1
ATOM 696 O O . CYS A 1 85 ? -8.517 5.047 9.672 1.00 94.50 85 CYS A O 1
ATOM 698 N N . SER A 1 86 ? -6.559 4.961 8.581 1.00 94.06 86 SER A N 1
ATOM 699 C CA . SER A 1 86 ? -6.627 3.527 8.284 1.00 94.06 86 SER A CA 1
ATOM 700 C C . SER A 1 86 ? -6.490 2.695 9.560 1.00 94.06 86 SER A C 1
ATOM 702 O O . SER A 1 86 ? -7.332 1.830 9.796 1.00 94.06 86 SER A O 1
ATOM 704 N N . THR A 1 87 ? -5.508 3.011 10.410 1.00 91.06 87 THR A N 1
ATOM 705 C CA . THR A 1 87 ? -5.268 2.323 11.687 1.00 91.06 87 THR A CA 1
ATOM 706 C C . THR A 1 87 ? -6.366 2.601 12.713 1.00 91.06 87 THR A C 1
ATOM 708 O O . THR A 1 87 ? -6.889 1.662 13.300 1.00 91.06 87 THR A O 1
ATOM 711 N N . THR A 1 88 ? -6.770 3.862 12.906 1.00 92.31 88 THR A N 1
ATOM 712 C CA . THR A 1 88 ? -7.772 4.242 13.923 1.00 92.31 88 THR A CA 1
ATOM 713 C C . THR A 1 88 ? -9.141 3.627 13.657 1.00 92.31 88 THR A C 1
ATOM 715 O O . THR A 1 88 ? -9.838 3.244 14.589 1.00 92.31 88 THR A O 1
ATOM 718 N N . HIS A 1 89 ? -9.548 3.544 12.391 1.00 89.56 89 HIS A N 1
ATOM 719 C CA . HIS A 1 89 ? -10.892 3.089 12.035 1.00 89.56 89 HIS A CA 1
ATOM 720 C C . HIS A 1 89 ? -10.933 1.689 11.413 1.00 89.56 89 HIS A C 1
ATOM 722 O O . HIS A 1 89 ? -12.014 1.211 11.071 1.00 89.56 89 HIS A O 1
ATOM 728 N N . GLY A 1 90 ? -9.778 1.053 11.203 1.00 89.69 90 GLY A N 1
ATOM 729 C CA . GLY A 1 90 ? -9.699 -0.268 10.587 1.00 89.69 90 GLY A CA 1
ATOM 730 C C . GLY A 1 90 ? -10.211 -0.302 9.141 1.00 89.69 90 GLY A C 1
ATOM 731 O O . GLY A 1 90 ? -10.892 -1.251 8.756 1.00 89.69 90 GLY A O 1
ATOM 732 N N . TYR A 1 91 ? -9.899 0.709 8.323 1.00 92.44 91 TYR A N 1
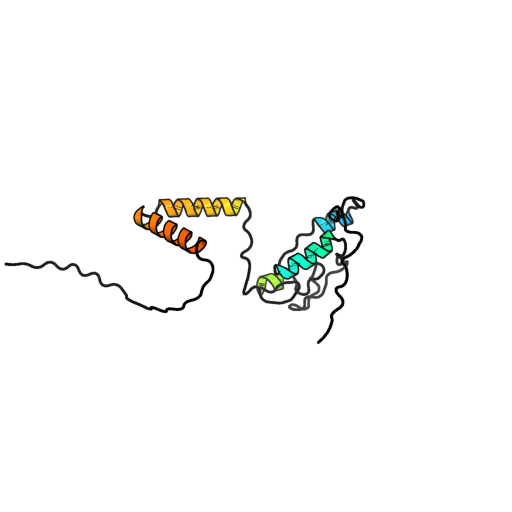ATOM 733 C CA . TYR A 1 91 ? -10.248 0.730 6.893 1.00 92.44 91 TYR A CA 1
ATOM 734 C C . TYR A 1 91 ? -9.031 0.469 6.005 1.00 92.44 91 TYR A C 1
ATOM 736 O O . TYR A 1 91 ? -7.967 1.043 6.220 1.00 92.44 91 TYR A O 1
ATOM 744 N N . CYS A 1 92 ? -9.210 -0.281 4.918 1.00 94.62 92 CYS A N 1
ATOM 745 C CA . CYS A 1 92 ? -8.216 -0.410 3.858 1.00 94.62 92 CYS A CA 1
ATOM 746 C C . CYS A 1 92 ? -7.891 0.957 3.243 1.00 94.62 92 CYS A C 1
ATOM 748 O O . CYS A 1 92 ? -8.759 1.619 2.668 1.00 94.62 92 CYS A O 1
ATOM 750 N N . ALA A 1 93 ? -6.616 1.338 3.278 1.00 95.75 93 ALA A N 1
ATOM 751 C CA . ALA A 1 93 ? -6.132 2.635 2.831 1.00 95.75 93 ALA A CA 1
ATOM 752 C C . ALA A 1 93 ? -6.345 2.893 1.333 1.00 95.75 93 ALA A C 1
ATOM 754 O O . ALA A 1 93 ? -6.386 4.046 0.913 1.00 95.75 93 ALA A O 1
ATOM 755 N N . LYS A 1 94 ? -6.530 1.842 0.521 1.00 95.50 94 LYS A N 1
ATOM 756 C CA . LYS A 1 94 ? -6.782 1.942 -0.926 1.00 95.50 94 LYS A CA 1
ATOM 757 C C . LYS A 1 94 ? -8.263 1.925 -1.303 1.00 95.50 94 LYS A C 1
ATOM 759 O O . LYS A 1 94 ? -8.673 2.720 -2.140 1.00 95.50 94 LYS A O 1
ATOM 764 N N . CYS A 1 95 ? -9.052 0.985 -0.779 1.00 95.19 95 CYS A N 1
ATOM 765 C CA . CYS A 1 95 ? -10.451 0.807 -1.199 1.00 95.19 95 CYS A CA 1
ATOM 766 C C . CYS A 1 95 ? -11.486 1.303 -0.183 1.00 95.19 95 CYS A C 1
ATOM 768 O O . CYS A 1 95 ? -12.669 1.305 -0.502 1.00 95.19 95 CYS A O 1
ATOM 770 N N . GLY A 1 96 ? -11.069 1.692 1.024 1.00 92.31 96 GLY A N 1
ATOM 771 C CA . GLY A 1 96 ? -11.948 2.227 2.065 1.00 92.31 96 GLY A CA 1
ATOM 772 C C . GLY A 1 96 ? -12.901 1.218 2.711 1.00 92.31 96 GLY A C 1
ATOM 773 O O . GLY A 1 96 ? -13.730 1.620 3.519 1.00 92.31 96 GLY A O 1
ATOM 774 N N . LYS A 1 97 ? -12.796 -0.075 2.380 1.00 92.19 97 LYS A N 1
ATOM 775 C CA . LYS A 1 97 ? -13.562 -1.149 3.035 1.00 92.19 97 LYS A CA 1
ATOM 776 C C . LYS A 1 97 ? -12.977 -1.461 4.413 1.00 92.19 97 LYS A C 1
ATOM 778 O O . LYS A 1 97 ? -11.760 -1.374 4.570 1.00 92.19 97 LYS A O 1
ATOM 783 N N . LYS A 1 98 ? -13.817 -1.823 5.387 1.00 89.62 98 LYS A N 1
ATOM 784 C CA . LYS A 1 98 ? -13.358 -2.248 6.719 1.00 89.62 98 LYS A CA 1
ATOM 785 C C . LYS A 1 98 ? -12.572 -3.557 6.645 1.00 89.62 98 LYS A C 1
ATOM 787 O O . LYS A 1 98 ? -12.855 -4.394 5.790 1.00 89.62 98 LYS A O 1
ATOM 792 N N . PHE A 1 99 ? -11.634 -3.740 7.568 1.00 80.06 99 PHE A N 1
ATOM 793 C CA . PHE A 1 99 ? -10.883 -4.983 7.769 1.00 80.06 99 PHE A CA 1
ATOM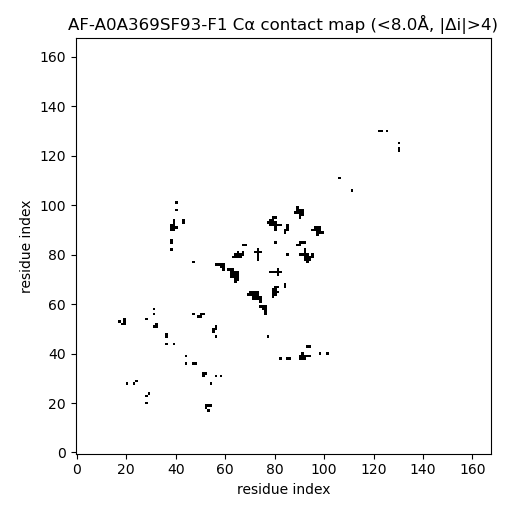 794 C C . PHE A 1 99 ? -11.670 -6.068 8.525 1.00 80.06 99 PHE A C 1
ATOM 796 O O . PHE A 1 99 ? -11.067 -7.042 8.953 1.00 80.06 99 PHE A O 1
ATOM 803 N N . GLU A 1 100 ? -12.998 -5.932 8.670 1.00 62.50 100 GLU A N 1
ATOM 804 C CA . GLU A 1 100 ? -13.867 -6.837 9.456 1.00 62.50 100 GLU A CA 1
ATOM 805 C C . GLU A 1 100 ? -13.703 -8.328 9.110 1.00 62.50 100 GLU A C 1
ATOM 807 O O . GLU A 1 100 ? -14.003 -9.171 9.941 1.00 62.50 100 GLU A O 1
ATOM 812 N N . ASN A 1 101 ? -13.146 -8.657 7.941 1.00 53.97 101 ASN A N 1
ATOM 813 C CA . ASN A 1 101 ? -12.702 -10.003 7.608 1.00 53.97 101 ASN A CA 1
ATOM 814 C C . ASN A 1 101 ? -11.354 -9.934 6.879 1.00 53.97 101 ASN A C 1
ATOM 816 O O . ASN A 1 101 ? -11.357 -9.727 5.666 1.00 53.97 101 ASN A O 1
ATOM 820 N N . MET A 1 102 ? -10.230 -10.062 7.595 1.00 51.69 102 MET A N 1
ATOM 821 C CA . MET A 1 102 ? -9.015 -10.805 7.195 1.00 51.69 102 MET A CA 1
ATOM 822 C C . MET A 1 102 ? -7.703 -10.204 7.726 1.00 51.69 102 MET A C 1
ATOM 824 O O . MET A 1 102 ? -7.466 -8.996 7.683 1.00 51.69 102 MET A O 1
ATOM 828 N N . ASP A 1 103 ? -6.852 -11.159 8.109 1.00 53.50 103 ASP A N 1
ATOM 829 C CA . ASP A 1 103 ? -5.415 -11.140 8.368 1.00 53.50 103 ASP A CA 1
ATOM 830 C C . ASP A 1 103 ? -4.963 -10.348 9.600 1.00 53.50 103 ASP A C 1
ATOM 832 O O . ASP A 1 103 ? -4.586 -9.176 9.532 1.00 53.50 103 ASP A O 1
ATOM 836 N N . LYS A 1 104 ? -4.906 -11.055 10.743 1.00 56.16 104 LYS A N 1
ATOM 837 C CA . LYS A 1 104 ? -4.002 -10.676 11.838 1.00 56.16 104 LYS A CA 1
ATOM 838 C C . LYS A 1 104 ? -2.626 -10.373 11.225 1.00 56.16 104 LYS A C 1
ATOM 840 O O . LYS A 1 104 ? -2.200 -11.114 10.333 1.00 56.16 104 LYS A O 1
ATOM 845 N N . PRO A 1 105 ? -1.941 -9.297 11.651 1.00 55.66 105 PRO A N 1
ATOM 846 C CA . PRO A 1 105 ? -0.620 -8.984 11.126 1.00 55.66 105 PRO A CA 1
ATOM 847 C C . PRO A 1 105 ? 0.264 -10.227 11.252 1.00 55.66 105 PRO A C 1
ATOM 849 O O . PRO A 1 105 ? 0.351 -10.802 12.335 1.00 55.66 105 PRO A O 1
ATOM 852 N N . LEU A 1 106 ? 0.867 -10.667 10.140 1.00 59.72 106 LEU A N 1
ATOM 853 C CA . LEU A 1 106 ? 1.822 -11.771 10.181 1.00 59.72 106 LEU A CA 1
ATOM 854 C C . LEU A 1 106 ? 2.927 -11.381 11.161 1.00 59.72 106 LEU A C 1
ATOM 856 O O . LEU A 1 106 ? 3.624 -10.385 10.942 1.00 59.72 106 LEU A O 1
ATOM 860 N N . LEU A 1 107 ? 3.048 -12.140 12.247 1.00 66.44 107 LEU A N 1
ATOM 861 C CA . LEU A 1 107 ? 4.103 -11.943 13.223 1.00 66.44 107 LEU A CA 1
ATOM 862 C C . LEU A 1 107 ? 5.461 -12.102 12.546 1.00 66.44 107 LEU A C 1
ATOM 864 O O . LEU A 1 107 ? 5.639 -12.884 11.608 1.00 66.44 107 LEU A O 1
ATOM 868 N N . THR A 1 108 ? 6.440 -11.325 13.001 1.00 75.00 108 THR A N 1
ATOM 869 C CA . THR A 1 108 ? 7.818 -11.528 12.544 1.00 75.00 108 THR A CA 1
ATOM 870 C C . THR A 1 108 ? 8.275 -12.938 12.925 1.00 75.00 108 THR A C 1
ATOM 872 O O . THR A 1 108 ? 7.822 -13.476 13.930 1.00 75.00 108 THR A O 1
ATOM 875 N N . LYS A 1 109 ? 9.208 -13.543 12.171 1.00 77.19 109 LYS A N 1
ATOM 876 C CA . LYS A 1 109 ? 9.701 -14.907 12.471 1.00 77.19 109 LYS A CA 1
ATOM 877 C C . LYS A 1 109 ? 10.149 -15.072 13.929 1.00 77.19 109 LYS A C 1
ATOM 879 O O . LYS A 1 109 ? 9.883 -16.100 14.532 1.00 77.19 109 LYS A O 1
ATOM 884 N N . SER A 1 110 ? 10.790 -14.043 14.488 1.00 79.44 110 SER A N 1
ATOM 885 C CA . SER A 1 110 ? 11.219 -14.034 15.890 1.00 79.44 110 SER A CA 1
ATOM 886 C C . SER A 1 110 ? 10.042 -13.996 16.867 1.00 79.44 110 SER A C 1
ATOM 888 O O . SER A 1 110 ? 10.090 -14.668 17.890 1.00 79.44 110 SER A O 1
ATOM 890 N N . GLN A 1 111 ? 8.998 -13.219 16.569 1.00 80.31 111 GLN A N 1
ATOM 891 C CA . GLN A 1 111 ? 7.798 -13.169 17.404 1.00 80.31 111 GLN A CA 1
ATOM 892 C C . GLN A 1 111 ? 7.008 -14.475 17.310 1.00 80.31 111 GLN A C 1
ATOM 894 O O . GLN A 1 111 ? 6.589 -15.002 18.332 1.00 80.31 111 GLN A O 1
ATOM 899 N N . GLN A 1 112 ? 6.894 -15.049 16.113 1.00 80.94 112 GLN A N 1
ATOM 900 C CA . GLN A 1 112 ? 6.221 -16.326 15.910 1.00 80.94 112 GLN A CA 1
ATOM 901 C C . GLN A 1 112 ? 6.920 -17.459 16.673 1.00 80.94 112 GLN A C 1
ATOM 903 O O . GLN A 1 112 ? 6.269 -18.181 17.410 1.00 80.94 112 GLN A O 1
ATOM 908 N N . GLN A 1 113 ? 8.256 -17.530 16.621 1.00 85.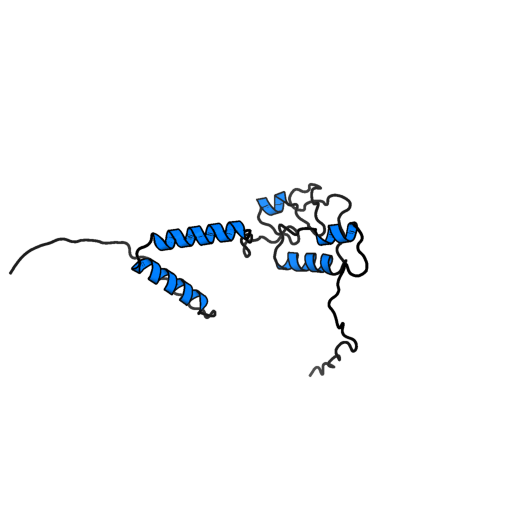50 113 GLN A N 1
ATOM 909 C CA . GLN A 1 113 ? 9.024 -18.484 17.431 1.00 85.50 113 GLN A CA 1
ATOM 910 C C . GLN A 1 113 ? 8.814 -18.294 18.939 1.00 85.50 113 GLN A C 1
ATOM 912 O O . GLN A 1 113 ? 8.750 -19.273 19.677 1.00 85.50 113 GLN A O 1
ATOM 917 N N . SER A 1 114 ? 8.713 -17.046 19.409 1.00 87.12 114 SER A N 1
ATOM 918 C CA . SER A 1 114 ? 8.460 -16.778 20.828 1.00 87.12 114 SER A CA 1
ATOM 919 C C . SER A 1 114 ? 7.051 -17.180 21.265 1.00 87.12 114 SER A C 1
ATOM 921 O O . SER A 1 114 ? 6.887 -17.687 22.372 1.00 87.12 114 SER A O 1
ATOM 923 N N . GLU A 1 115 ? 6.053 -16.996 20.397 1.00 85.75 115 GLU A N 1
ATOM 924 C CA . GLU A 1 115 ? 4.676 -17.426 20.643 1.00 85.75 115 GLU A CA 1
ATOM 925 C C . GLU A 1 115 ? 4.557 -18.949 20.609 1.00 85.75 115 GLU A C 1
ATOM 927 O O . GLU A 1 115 ? 3.969 -19.521 21.522 1.00 85.75 115 GLU A O 1
ATOM 932 N N . ASP A 1 116 ? 5.185 -19.612 19.636 1.00 86.94 116 ASP A N 1
ATOM 933 C CA . ASP A 1 116 ? 5.217 -21.075 19.537 1.00 86.94 116 ASP A CA 1
ATOM 934 C C . ASP A 1 116 ? 5.886 -21.694 20.779 1.00 86.94 116 ASP A C 1
ATOM 936 O O . ASP A 1 116 ? 5.360 -22.634 21.375 1.00 86.94 116 ASP A O 1
ATOM 940 N N . ALA A 1 117 ? 7.002 -21.118 21.241 1.00 90.75 117 ALA A N 1
ATOM 941 C CA . ALA A 1 117 ? 7.680 -21.552 22.464 1.00 90.75 117 ALA A CA 1
ATOM 942 C C . ALA A 1 117 ? 6.872 -21.250 23.741 1.00 90.75 117 ALA A C 1
ATOM 944 O O . ALA A 1 117 ? 6.962 -21.978 24.731 1.00 90.75 117 ALA A O 1
ATOM 945 N N . ALA A 1 118 ? 6.094 -20.165 23.767 1.00 90.00 118 ALA A N 1
ATOM 946 C CA . ALA A 1 118 ? 5.180 -19.879 24.870 1.00 90.00 118 ALA A CA 1
ATOM 947 C C . ALA A 1 118 ? 4.023 -20.887 24.905 1.00 90.00 118 ALA A C 1
ATOM 949 O O . ALA A 1 118 ? 3.740 -21.445 25.963 1.00 90.00 118 ALA A O 1
ATOM 950 N N . PHE A 1 119 ? 3.438 -21.181 23.746 1.00 89.00 119 PHE A N 1
ATOM 951 C CA . PHE A 1 119 ? 2.375 -22.163 23.586 1.00 89.00 119 PHE A CA 1
ATOM 952 C C . PHE A 1 119 ? 2.833 -23.576 23.975 1.00 89.00 119 PHE A C 1
ATOM 954 O O . PHE A 1 119 ? 2.119 -24.295 24.670 1.00 89.00 119 PHE A O 1
ATOM 961 N N . GLU A 1 120 ? 4.054 -23.975 23.607 1.00 89.50 120 GLU A N 1
ATOM 962 C CA . GLU A 1 120 ? 4.611 -25.273 24.001 1.00 89.50 120 GLU A CA 1
ATOM 963 C C . GLU A 1 120 ? 4.808 -25.397 25.522 1.00 89.50 120 GLU A C 1
ATOM 965 O O . GLU A 1 120 ? 4.542 -26.457 26.095 1.00 89.50 120 GLU A O 1
ATOM 970 N N . ARG A 1 121 ? 5.227 -24.320 26.199 1.00 92.00 121 ARG A N 1
ATOM 971 C CA . ARG A 1 121 ? 5.344 -24.302 27.666 1.00 92.00 121 ARG A CA 1
ATOM 972 C C . ARG A 1 121 ? 3.986 -24.459 28.342 1.00 92.00 121 ARG A C 1
ATOM 974 O O . ARG A 1 121 ? 3.856 -25.315 29.211 1.00 92.00 121 ARG A O 1
ATOM 981 N N . GLU A 1 122 ? 2.975 -23.726 27.885 1.00 90.75 122 GLU A N 1
ATOM 982 C CA . GLU A 1 122 ? 1.602 -23.841 28.392 1.00 90.75 122 GLU A CA 1
ATOM 983 C C . GLU A 1 122 ? 1.037 -25.261 28.190 1.00 90.75 122 GLU A C 1
ATOM 985 O O . GLU A 1 122 ? 0.425 -25.838 29.090 1.00 90.75 122 GLU A O 1
ATOM 990 N N . LEU A 1 123 ? 1.320 -25.894 27.044 1.00 89.06 123 LEU A N 1
ATOM 991 C CA . LEU A 1 123 ? 0.942 -27.289 26.797 1.00 89.06 123 LEU A CA 1
ATOM 992 C C . LEU A 1 123 ? 1.623 -28.285 27.744 1.00 89.06 123 LEU A C 1
ATOM 994 O O . LEU A 1 123 ? 1.037 -29.330 28.032 1.00 89.06 123 LEU A O 1
ATOM 998 N N . ASN A 1 124 ? 2.845 -27.995 28.196 1.00 88.62 124 ASN A N 1
ATOM 999 C CA . ASN A 1 124 ? 3.583 -28.838 29.137 1.00 88.62 124 ASN A CA 1
ATOM 1000 C C . ASN A 1 124 ? 3.115 -28.656 30.592 1.00 88.62 124 ASN A C 1
ATOM 1002 O O . ASN A 1 124 ? 3.270 -29.581 31.385 1.00 88.62 124 ASN A O 1
ATOM 1006 N N . GLU A 1 125 ? 2.531 -27.508 30.943 1.00 91.50 125 GLU A N 1
ATOM 1007 C CA . GLU A 1 125 ? 1.943 -27.257 32.270 1.00 91.50 125 GLU A CA 1
ATOM 1008 C C . GLU A 1 125 ? 0.591 -27.966 32.459 1.00 91.50 125 GLU A C 1
ATOM 1010 O O . GLU A 1 125 ? 0.172 -28.263 33.581 1.00 91.50 125 GLU A O 1
ATOM 1015 N N . LEU A 1 126 ? -0.100 -28.281 31.362 1.00 90.81 126 LEU A N 1
ATOM 1016 C CA . LEU A 1 126 ? -1.337 -29.052 31.389 1.00 90.81 126 LEU A CA 1
ATOM 1017 C C . LEU A 1 126 ? -1.080 -30.527 31.715 1.00 90.81 126 LEU A C 1
ATOM 1019 O O . LEU A 1 126 ? -0.097 -31.134 31.297 1.00 90.81 126 LEU A O 1
ATOM 1023 N N . SER A 1 127 ? -2.044 -31.158 32.390 1.00 94.19 127 SER A N 1
ATOM 1024 C CA . SER A 1 127 ? -1.992 -32.604 32.602 1.00 94.19 127 SER A CA 1
ATOM 1025 C C . SER A 1 127 ? -2.000 -33.360 31.272 1.00 94.19 127 SER A C 1
ATOM 1027 O O . SER A 1 127 ? -2.685 -32.975 30.319 1.00 94.19 127 SER A O 1
ATOM 1029 N N . GLU A 1 128 ? -1.304 -34.496 31.226 1.00 92.31 128 GLU A N 1
ATOM 1030 C CA . GLU A 1 128 ? -1.144 -35.306 30.010 1.00 92.31 128 GLU A CA 1
ATOM 1031 C C . GLU A 1 128 ? -2.489 -35.640 29.335 1.00 92.31 128 GLU A C 1
ATOM 1033 O O . GLU A 1 128 ? -2.620 -35.616 28.108 1.00 92.31 128 GLU A O 1
ATOM 1038 N N . ARG A 1 129 ? -3.542 -35.880 30.134 1.00 91.38 129 ARG A N 1
ATOM 1039 C CA . ARG A 1 129 ? -4.905 -36.113 29.630 1.00 91.38 129 ARG A CA 1
ATOM 1040 C C . ARG A 1 129 ? -5.453 -34.895 28.872 1.00 91.38 129 ARG A C 1
ATOM 1042 O O . ARG A 1 129 ? -5.997 -35.070 27.781 1.00 91.38 129 ARG A O 1
ATOM 1049 N N . LYS A 1 130 ? -5.304 -33.685 29.426 1.00 91.44 130 LYS A N 1
ATOM 1050 C CA . LYS A 1 130 ? -5.760 -32.424 28.811 1.00 91.44 130 LYS A CA 1
ATOM 1051 C C . LYS A 1 130 ? -4.935 -32.090 27.568 1.00 91.44 130 LYS A C 1
ATOM 1053 O O . LYS A 1 130 ? -5.510 -31.785 26.524 1.00 91.44 130 LYS A O 1
ATOM 1058 N N . ARG A 1 131 ? -3.611 -32.260 27.638 1.00 94.00 131 ARG A N 1
ATOM 1059 C CA . ARG A 1 131 ? -2.694 -32.063 26.507 1.00 94.00 131 ARG A CA 1
ATOM 1060 C C . ARG A 1 131 ? -3.063 -32.939 25.305 1.00 94.00 131 ARG A C 1
ATOM 1062 O O . ARG A 1 131 ? -3.235 -32.432 24.198 1.00 94.00 131 ARG A O 1
ATOM 1069 N N . ARG A 1 132 ? -3.267 -34.247 25.511 1.00 90.56 132 ARG A N 1
ATOM 1070 C CA . ARG A 1 132 ? -3.682 -35.177 24.439 1.00 90.56 132 ARG A CA 1
ATOM 1071 C C . ARG A 1 132 ? -5.069 -34.866 23.880 1.00 90.56 132 ARG A C 1
ATOM 1073 O O . ARG A 1 132 ? -5.311 -35.097 22.697 1.00 90.56 132 ARG A O 1
ATOM 1080 N N . ALA A 1 133 ? -5.997 -34.396 24.715 1.00 92.31 133 ALA A N 1
ATOM 1081 C CA . ALA A 1 133 ? -7.326 -33.987 24.264 1.00 92.31 133 ALA A CA 1
ATOM 1082 C C . ALA A 1 133 ? -7.249 -32.769 23.327 1.00 92.31 133 ALA A C 1
ATOM 1084 O O . ALA A 1 133 ? -7.841 -32.805 22.250 1.00 92.31 133 ALA A O 1
ATOM 1085 N N . LEU A 1 134 ? -6.456 -31.752 23.683 1.00 90.88 134 LEU A N 1
ATOM 1086 C CA . LEU A 1 134 ? -6.212 -30.579 22.838 1.00 90.88 134 LEU A CA 1
ATOM 1087 C C . LEU A 1 134 ? -5.566 -30.956 21.500 1.00 90.88 134 LEU A C 1
ATOM 1089 O O . LEU A 1 134 ? -6.102 -30.594 20.455 1.00 90.88 134 LEU A O 1
ATOM 1093 N N . LEU A 1 135 ? -4.487 -31.751 21.507 1.00 88.75 135 LEU A N 1
ATOM 1094 C CA . LEU A 1 135 ? -3.817 -32.198 20.275 1.00 88.75 135 LEU A CA 1
ATOM 1095 C C . LEU A 1 135 ? -4.766 -32.953 19.328 1.00 88.75 135 LEU A C 1
ATOM 1097 O O . LEU A 1 135 ? -4.753 -32.730 18.116 1.00 88.75 135 LEU A O 1
ATOM 1101 N N . ARG A 1 136 ? -5.632 -33.816 19.872 1.00 91.06 136 ARG A N 1
ATOM 1102 C CA . ARG A 1 136 ? -6.675 -34.505 19.092 1.00 91.06 136 ARG A CA 1
ATOM 1103 C C . ARG A 1 136 ? -7.695 -33.539 18.499 1.00 91.06 136 ARG A C 1
ATOM 1105 O O . ARG A 1 136 ? -8.123 -33.706 17.362 1.00 91.06 136 ARG A O 1
ATOM 1112 N N . HIS A 1 137 ? -8.088 -32.522 19.255 1.00 88.94 137 HIS A N 1
ATOM 1113 C CA . HIS A 1 137 ? -9.028 -31.523 18.765 1.00 88.94 137 HIS A CA 1
ATOM 1114 C C . HIS A 1 137 ? -8.431 -30.657 17.648 1.00 88.94 137 HIS A C 1
ATOM 1116 O O . HIS A 1 137 ? -9.150 -30.284 16.721 1.00 88.94 137 HIS A O 1
ATOM 1122 N N . MET A 1 138 ? -7.130 -30.354 17.722 1.00 87.38 138 MET A N 1
ATOM 1123 C CA . MET A 1 138 ? -6.403 -29.595 16.699 1.00 87.38 138 MET A CA 1
ATOM 1124 C C . MET A 1 138 ? -6.244 -30.399 15.406 1.00 87.38 138 MET A C 1
ATOM 1126 O O . MET A 1 138 ? -6.608 -29.904 14.345 1.00 87.38 138 MET A O 1
ATOM 1130 N N . THR A 1 139 ? -5.800 -31.656 15.499 1.00 85.31 139 THR A N 1
ATOM 1131 C CA . THR A 1 139 ? -5.670 -32.567 14.342 1.00 85.31 139 THR A CA 1
ATOM 1132 C C . THR A 1 139 ? -7.013 -32.816 13.648 1.00 85.31 139 THR A C 1
ATOM 1134 O O . THR A 1 139 ? -7.118 -32.703 12.429 1.00 85.31 139 THR A O 1
ATOM 1137 N N . LYS A 1 140 ? -8.094 -33.004 14.415 1.00 85.50 140 LYS A N 1
ATOM 1138 C CA . LYS A 1 140 ? -9.452 -33.151 13.864 1.00 85.50 140 LYS A CA 1
ATOM 1139 C C . LYS A 1 140 ? -9.971 -31.890 13.159 1.00 85.50 140 LYS A C 1
ATOM 1141 O O . LYS A 1 140 ? -10.760 -32.007 12.227 1.00 85.50 140 LYS A O 1
ATOM 1146 N N . LYS A 1 141 ? -9.560 -30.689 13.590 1.00 72.12 141 LYS A N 1
ATOM 1147 C CA . LYS A 1 141 ? -9.896 -29.426 12.905 1.00 72.12 141 LYS A CA 1
ATOM 1148 C C . LYS A 1 141 ? -9.121 -29.250 11.600 1.00 72.12 141 LYS A C 1
ATOM 1150 O O . LYS A 1 141 ? -9.655 -28.654 10.677 1.00 72.12 141 LYS A O 1
ATOM 1155 N N . THR A 1 142 ? -7.892 -29.757 11.512 1.00 67.56 142 THR A N 1
ATOM 1156 C CA . THR A 1 142 ? -7.086 -29.675 10.282 1.00 67.56 142 THR A CA 1
ATOM 1157 C C . THR A 1 142 ? -7.481 -30.707 9.226 1.00 67.56 142 THR A C 1
ATOM 1159 O O . THR A 1 142 ? -7.169 -30.520 8.056 1.00 67.56 142 THR A O 1
ATOM 1162 N N . GLU A 1 143 ? -8.158 -31.787 9.623 1.00 66.00 143 GLU A N 1
ATOM 1163 C CA . GLU A 1 143 ? -8.526 -32.906 8.742 1.00 66.00 143 GLU A CA 1
ATOM 1164 C C . GLU A 1 143 ? -9.946 -32.829 8.160 1.00 66.00 143 GLU A C 1
ATOM 1166 O O . GLU A 1 143 ? -10.267 -33.610 7.268 1.00 66.00 143 GLU A O 1
ATOM 1171 N N . LYS A 1 144 ? -10.807 -31.916 8.627 1.00 50.41 144 LYS A N 1
ATOM 1172 C CA . LYS A 1 144 ? -12.153 -31.746 8.062 1.00 50.41 144 LYS A CA 1
ATOM 1173 C C . LYS A 1 144 ? -12.146 -30.682 6.954 1.00 50.41 144 LYS A C 1
ATOM 1175 O O . LYS A 1 144 ? -11.959 -29.513 7.283 1.00 50.41 144 LYS A O 1
ATOM 1180 N N . PRO A 1 145 ? -12.356 -31.044 5.674 1.00 46.09 145 PRO A N 1
ATOM 1181 C CA . PRO A 1 145 ? -12.826 -30.085 4.686 1.00 46.09 145 PRO A CA 1
ATOM 1182 C C . PRO A 1 145 ? -14.276 -29.709 5.025 1.00 46.09 145 PRO A C 1
ATOM 1184 O O . PRO A 1 145 ? -15.018 -30.534 5.558 1.00 46.09 145 PRO A O 1
ATOM 1187 N N . ASP A 1 146 ? -14.630 -28.452 4.771 1.00 51.69 146 ASP A N 1
ATOM 1188 C CA . ASP A 1 146 ? -15.927 -27.853 5.082 1.00 51.69 146 ASP A CA 1
ATOM 1189 C C . ASP A 1 146 ? -17.100 -28.674 4.515 1.00 51.69 146 ASP A C 1
ATOM 1191 O O . ASP A 1 146 ? -17.270 -28.749 3.302 1.00 51.69 146 ASP A O 1
ATOM 1195 N N . ASP A 1 147 ? -17.923 -29.233 5.401 1.00 43.25 147 ASP A N 1
ATOM 1196 C CA . ASP A 1 147 ? -19.345 -29.482 5.162 1.00 43.25 147 ASP A CA 1
ATOM 1197 C C . ASP A 1 147 ? -20.086 -29.034 6.434 1.00 43.25 147 ASP A C 1
ATOM 1199 O O . ASP A 1 147 ? -19.745 -29.456 7.546 1.00 43.25 147 ASP A O 1
ATOM 1203 N N . ASP A 1 148 ? -21.026 -28.103 6.251 1.00 45.03 148 ASP A N 1
ATOM 1204 C CA . ASP A 1 148 ? -21.930 -27.537 7.260 1.00 45.03 148 ASP A CA 1
ATOM 1205 C C . ASP A 1 148 ? -22.608 -28.624 8.113 1.00 45.03 148 ASP A C 1
ATOM 1207 O O . ASP A 1 148 ? -23.076 -29.618 7.563 1.00 45.03 148 ASP A O 1
ATOM 1211 N N . ASP A 1 149 ? -22.751 -28.391 9.424 1.00 41.47 149 ASP A N 1
ATOM 1212 C CA . ASP A 1 149 ? -24.072 -28.471 10.068 1.00 41.47 149 ASP A CA 1
ATOM 1213 C C . ASP A 1 149 ? -24.075 -27.828 11.465 1.00 41.47 149 ASP A C 1
ATOM 1215 O O . ASP A 1 149 ? -23.147 -27.961 12.270 1.00 41.47 149 ASP A O 1
ATOM 1219 N N . ASP A 1 150 ? -25.167 -27.118 11.698 1.00 46.84 150 ASP A N 1
ATOM 1220 C CA . ASP A 1 150 ? -25.623 -26.442 12.899 1.00 46.84 150 ASP A CA 1
ATOM 1221 C C . ASP A 1 150 ? -25.943 -27.454 14.010 1.00 46.84 150 ASP A C 1
ATOM 1223 O O . ASP A 1 150 ? -26.594 -28.464 13.768 1.00 46.84 150 ASP A O 1
ATOM 1227 N N . THR A 1 151 ? -25.529 -27.184 15.250 1.00 37.50 151 THR A N 1
ATOM 1228 C CA . THR A 1 151 ? -26.414 -27.422 16.405 1.00 37.50 151 THR A CA 1
ATOM 1229 C C . THR A 1 151 ? -25.870 -26.780 17.677 1.00 37.50 151 THR A C 1
ATOM 1231 O O . THR A 1 151 ? -24.934 -27.236 18.334 1.00 37.50 151 THR A O 1
ATOM 1234 N N . ASN A 1 152 ? -26.540 -25.691 18.028 1.00 43.06 152 ASN A N 1
ATOM 1235 C CA . ASN A 1 152 ? -26.794 -25.198 19.375 1.00 43.06 152 ASN A CA 1
ATOM 1236 C C . ASN A 1 152 ? -26.991 -26.322 20.421 1.00 43.06 152 ASN A C 1
ATOM 1238 O O . ASN A 1 152 ? -27.968 -27.059 20.332 1.00 43.06 152 ASN A O 1
ATOM 1242 N N . THR A 1 153 ? -26.151 -26.357 21.461 1.00 39.31 153 THR A N 1
ATOM 1243 C CA . THR A 1 153 ? -26.573 -26.778 22.809 1.00 39.31 153 THR A CA 1
ATOM 1244 C C . THR A 1 153 ? -25.907 -25.875 23.838 1.00 39.31 153 THR A C 1
ATOM 1246 O O . THR A 1 153 ? -24.701 -25.918 24.083 1.00 39.31 153 THR A O 1
ATOM 1249 N N . SER A 1 154 ? -26.746 -25.025 24.408 1.00 38.56 154 SER A N 1
ATOM 1250 C CA . SER A 1 154 ? -26.528 -24.212 25.592 1.00 38.56 154 SER A CA 1
ATOM 1251 C C . SER A 1 154 ? -26.552 -25.074 26.860 1.00 38.56 154 SER A C 1
ATOM 1253 O O . SER A 1 154 ? -27.255 -26.075 26.919 1.00 38.56 154 SER A O 1
ATOM 1255 N N . ASN A 1 155 ? -25.807 -24.617 27.871 1.00 34.81 155 ASN A N 1
ATOM 1256 C CA . ASN A 1 155 ? -25.967 -24.878 29.304 1.00 34.81 155 ASN A CA 1
ATOM 1257 C C . ASN A 1 155 ? -26.168 -26.322 29.791 1.00 34.81 155 ASN A C 1
ATOM 1259 O O . ASN A 1 155 ? -27.264 -26.873 29.740 1.00 34.81 155 ASN A O 1
ATOM 1263 N N . THR A 1 156 ? -25.200 -26.804 30.572 1.00 34.00 156 THR A N 1
ATOM 1264 C CA . THR A 1 156 ? -25.536 -27.207 31.946 1.00 34.00 156 THR A CA 1
ATOM 1265 C C . THR A 1 156 ? -24.380 -26.854 32.874 1.00 34.00 156 THR A C 1
ATOM 1267 O O . THR A 1 156 ? -23.244 -27.280 32.669 1.00 34.00 156 THR A O 1
ATOM 1270 N N . GLU A 1 157 ? -24.696 -25.997 33.840 1.00 37.59 157 GLU A N 1
ATOM 1271 C CA . GLU A 1 157 ? -23.864 -25.614 34.970 1.00 37.59 157 GLU A CA 1
ATOM 1272 C C . GLU A 1 157 ? -23.626 -26.800 35.916 1.00 37.59 157 GLU A C 1
ATOM 1274 O O . GLU A 1 157 ? -24.302 -27.829 35.880 1.00 37.59 157 GLU A O 1
ATOM 1279 N N . GLU A 1 158 ? -22.610 -26.616 36.743 1.00 46.84 158 GLU A N 1
ATOM 1280 C CA . GLU A 1 158 ? -22.043 -27.523 37.728 1.00 46.84 158 GLU A CA 1
ATOM 1281 C C . GLU A 1 158 ? -23.064 -28.027 38.762 1.00 46.84 158 GLU A C 1
ATOM 1283 O O . GLU A 1 158 ? -23.823 -27.245 39.331 1.00 46.84 158 GLU A O 1
ATOM 1288 N N . HIS A 1 159 ? -22.985 -29.308 39.139 1.00 41.06 159 HIS A N 1
ATOM 1289 C CA . HIS A 1 159 ? -23.299 -29.680 40.517 1.00 41.06 159 HIS A CA 1
ATOM 1290 C C . HIS A 1 159 ? -22.454 -30.862 40.989 1.00 41.06 159 HIS A C 1
ATOM 1292 O O . HIS A 1 159 ? -22.598 -31.998 40.542 1.00 41.06 159 HIS A O 1
ATOM 1298 N N . HIS A 1 160 ? -21.542 -30.545 41.899 1.00 47.97 160 HIS A N 1
ATOM 1299 C CA . HIS A 1 160 ? -20.764 -31.474 42.694 1.00 47.97 160 HIS A CA 1
ATOM 1300 C C . HIS A 1 160 ? -21.502 -31.658 44.022 1.00 47.97 160 HIS A C 1
ATOM 1302 O O . HIS A 1 160 ? -21.623 -30.697 44.777 1.00 47.97 160 HIS A O 1
ATOM 1308 N N . THR A 1 161 ? -21.927 -32.876 44.346 1.00 38.94 161 THR A N 1
ATOM 1309 C CA . THR A 1 161 ? -22.236 -33.275 45.726 1.00 38.94 161 THR A CA 1
ATOM 1310 C C . THR A 1 161 ? -21.714 -34.685 45.960 1.00 38.94 161 THR A C 1
ATOM 1312 O O . THR A 1 161 ? -22.255 -35.668 45.467 1.00 38.94 161 THR A O 1
ATOM 1315 N N . ASN A 1 162 ? -20.606 -34.756 46.700 1.00 44.91 162 ASN A N 1
ATOM 1316 C CA . ASN A 1 162 ? -20.283 -35.926 47.503 1.00 44.91 162 ASN A CA 1
ATOM 1317 C C . ASN A 1 162 ? -21.005 -35.721 48.836 1.00 44.91 162 ASN A C 1
ATOM 1319 O O . ASN A 1 162 ? -20.746 -34.718 49.501 1.00 44.91 162 ASN A O 1
ATOM 1323 N N . TYR A 1 163 ? -21.888 -36.646 49.192 1.00 42.59 163 TYR A N 1
ATOM 1324 C CA . TYR A 1 163 ? -22.354 -36.860 50.555 1.00 42.59 163 TYR A CA 1
ATOM 1325 C C . TYR A 1 163 ? -22.398 -38.371 50.788 1.00 42.59 163 TYR A C 1
ATOM 1327 O O . TYR A 1 163 ? -23.034 -39.100 50.028 1.00 42.59 163 TYR A O 1
ATOM 1335 N N . ASP A 1 164 ? -21.647 -38.799 51.796 1.00 50.12 164 ASP A N 1
ATOM 1336 C CA . ASP A 1 164 ? -21.679 -40.108 52.444 1.00 50.12 164 ASP A CA 1
ATOM 1337 C C . ASP A 1 164 ? -23.049 -40.356 53.113 1.00 50.12 164 ASP A C 1
ATOM 1339 O O . ASP A 1 164 ? -23.587 -39.396 53.663 1.00 50.12 164 ASP A O 1
ATOM 1343 N N . ASP A 1 165 ? -23.584 -41.593 53.112 1.00 53.22 165 ASP A N 1
ATOM 1344 C CA . ASP A 1 165 ? -24.272 -42.195 54.283 1.00 53.22 165 ASP A CA 1
ATOM 1345 C C . ASP A 1 165 ? -24.579 -43.711 54.125 1.00 53.22 165 ASP A C 1
ATOM 1347 O O . ASP A 1 165 ? -24.652 -44.241 53.017 1.00 53.22 165 ASP A O 1
ATOM 1351 N N . ASP A 1 166 ? -24.735 -44.353 55.283 1.00 50.94 166 ASP A N 1
ATOM 1352 C CA . ASP A 1 166 ? -24.678 -45.757 55.734 1.00 50.94 166 ASP A CA 1
ATOM 1353 C C . ASP A 1 166 ? -25.770 -46.805 55.347 1.00 50.94 166 ASP A C 1
ATOM 1355 O O . ASP A 1 166 ? -26.880 -46.471 54.942 1.00 50.94 166 ASP A O 1
ATOM 1359 N N . SER A 1 167 ? -25.440 -48.076 55.687 1.00 54.88 167 SER A N 1
ATOM 1360 C CA . SER A 1 167 ? -26.276 -49.280 56.001 1.00 54.88 167 SER A CA 1
ATOM 1361 C C . SER A 1 167 ? -27.044 -49.990 54.863 1.00 54.88 167 SER A C 1
ATOM 1363 O O . SER A 1 167 ? -27.667 -49.357 54.019 1.00 54.88 167 SER A O 1
ATOM 1365 N N . ASP A 1 168 ? -27.000 -51.325 54.724 1.00 49.38 168 ASP A N 1
ATOM 1366 C CA . ASP A 1 168 ? -27.305 -52.418 55.683 1.00 49.38 168 ASP A CA 1
ATOM 1367 C C . ASP A 1 168 ? -26.467 -53.692 55.393 1.00 49.38 168 ASP A C 1
ATOM 1369 O O . ASP A 1 168 ? -26.200 -53.966 54.194 1.00 49.38 168 ASP A O 1
#